Protein AF-A0A838JSS4-F1 (afdb_monomer)

Radius of gyration: 20.87 Å; Cα contacts (8 Å, |Δi|>4): 89; chains: 1; bounding box: 58×48×45 Å

Foldseek 3Di:
DADPVGDPDDDDDDPDPDDPVVVVVVVVCVVVVVVLVCLLCPQLVLVPQPDPDPVSNVVSNVVSVVVSVVLVVLQVLLCVQVVDPRDRSNVSCVLPPVDDFDWDDDPVDIDTGDDPPRPSPVVVVSSCVSPVVPDD

Structure (mmCIF, N/CA/C/O backbone):
data_AF-A0A838JSS4-F1
#
_entry.id   AF-A0A838JSS4-F1
#
loop_
_atom_site.group_PDB
_atom_site.id
_atom_site.type_symbol
_atom_site.label_atom_id
_atom_site.label_alt_id
_atom_site.label_comp_id
_atom_site.label_asym_id
_atom_site.label_entity_id
_atom_site.label_seq_id
_atom_site.pdbx_PDB_ins_code
_atom_site.Cartn_x
_atom_site.Cartn_y
_atom_site.Cartn_z
_atom_site.occupancy
_atom_site.B_iso_or_equiv
_atom_site.auth_seq_id
_atom_site.auth_comp_id
_atom_site.auth_asym_id
_atom_site.auth_atom_id
_atom_site.pdbx_PDB_model_num
ATOM 1 N N . GLU A 1 1 ? -13.790 12.715 20.246 1.00 40.00 1 GLU A N 1
ATOM 2 C CA . GLU A 1 1 ? -13.109 13.996 19.971 1.00 40.00 1 GLU A CA 1
ATOM 3 C C . GLU A 1 1 ? -14.174 15.057 19.743 1.00 40.00 1 GLU A C 1
ATOM 5 O O . GLU A 1 1 ? -14.947 14.940 18.796 1.00 40.00 1 GLU A O 1
ATOM 10 N N . ALA A 1 2 ? -14.312 15.992 20.683 1.00 41.12 2 ALA A N 1
ATOM 11 C CA . ALA A 1 2 ? -15.172 17.157 20.510 1.00 41.12 2 ALA A CA 1
ATOM 12 C C . ALA A 1 2 ? -14.425 18.144 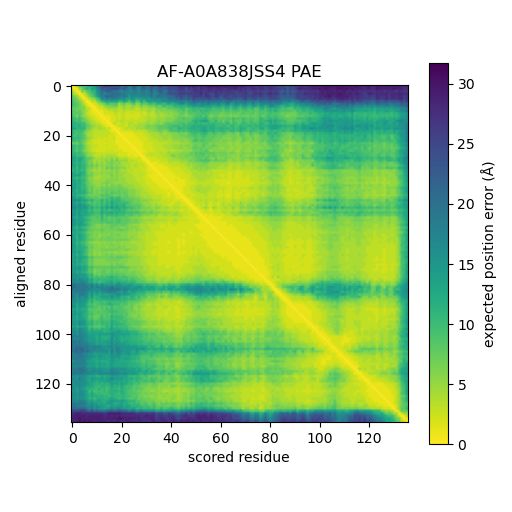19.606 1.00 41.12 2 ALA A C 1
ATOM 14 O O . ALA A 1 2 ? -13.291 18.504 19.907 1.00 41.12 2 ALA A O 1
ATOM 15 N N . MET A 1 3 ? -15.023 18.502 18.472 1.00 53.28 3 MET A N 1
ATOM 16 C CA . MET A 1 3 ? -14.520 19.593 17.633 1.00 53.28 3 MET A CA 1
ATOM 17 C C . MET A 1 3 ? -15.104 20.913 18.164 1.00 53.28 3 MET A C 1
ATOM 19 O O . MET A 1 3 ? -16.088 20.881 18.903 1.00 53.28 3 MET A O 1
ATOM 23 N N . GLU A 1 4 ? -14.544 22.065 17.784 1.00 60.91 4 GLU A N 1
ATOM 24 C CA . GLU A 1 4 ? -14.985 23.407 18.235 1.00 60.91 4 GLU A CA 1
ATOM 25 C C . GLU A 1 4 ? -16.496 23.678 18.065 1.00 60.91 4 GLU A C 1
ATOM 27 O O . GLU A 1 4 ? -17.056 24.522 18.753 1.00 60.91 4 GLU A O 1
ATOM 32 N N . GLN A 1 5 ? -17.188 22.919 17.210 1.00 65.94 5 GLN A N 1
ATOM 33 C CA . GLN A 1 5 ? -18.637 22.995 16.982 1.00 65.94 5 GLN A CA 1
ATOM 34 C C . GLN A 1 5 ? -19.490 22.146 17.954 1.00 65.94 5 GLN A C 1
ATOM 36 O O . GLN A 1 5 ? -20.687 21.963 17.734 1.00 65.94 5 GLN A O 1
ATOM 41 N N . GLY A 1 6 ? -18.904 21.620 19.034 1.00 72.19 6 GLY A N 1
ATOM 42 C CA . GLY A 1 6 ? -19.598 20.843 20.063 1.00 72.19 6 GLY A CA 1
ATOM 43 C C . GLY A 1 6 ? -19.542 19.324 19.858 1.00 72.19 6 GLY A C 1
ATOM 44 O O . GLY A 1 6 ? -18.690 18.778 19.151 1.00 72.19 6 GLY A O 1
ATOM 45 N N . THR A 1 7 ? -20.432 18.598 20.543 1.00 77.00 7 THR A N 1
ATOM 46 C CA . THR A 1 7 ? -20.451 17.129 20.525 1.00 77.00 7 THR A CA 1
ATOM 47 C C . THR A 1 7 ? -20.821 16.616 19.132 1.00 77.00 7 THR A C 1
ATOM 49 O O . THR A 1 7 ? -21.937 16.828 18.659 1.00 77.00 7 THR A O 1
ATOM 52 N N . ASN A 1 8 ? -19.894 15.906 18.482 1.00 77.19 8 ASN A N 1
ATOM 53 C CA . ASN A 1 8 ? -20.098 15.306 17.163 1.00 77.19 8 ASN A CA 1
ATOM 54 C C . ASN A 1 8 ? -21.092 14.131 17.261 1.00 77.19 8 ASN A C 1
ATOM 56 O O . ASN A 1 8 ? -20.698 12.982 17.475 1.00 77.19 8 ASN A O 1
ATOM 60 N N . ARG A 1 9 ? -22.391 14.442 17.166 1.00 82.62 9 ARG A N 1
ATOM 61 C CA . ARG A 1 9 ? -23.485 13.463 17.131 1.00 82.62 9 ARG A CA 1
ATOM 62 C C . ARG A 1 9 ? -23.519 12.801 15.756 1.00 82.62 9 ARG A C 1
ATOM 64 O O . ARG A 1 9 ? -23.629 13.482 14.741 1.00 82.62 9 ARG A O 1
ATOM 71 N N . ARG A 1 10 ? -23.427 11.472 15.727 1.00 83.38 10 ARG A N 1
ATOM 72 C CA . ARG A 1 10 ? -23.405 10.668 14.498 1.00 83.38 10 ARG A CA 1
ATOM 73 C C . ARG A 1 10 ? -24.611 9.743 14.476 1.00 83.38 10 ARG A C 1
ATOM 75 O O . ARG A 1 10 ? -24.908 9.107 15.482 1.00 83.38 10 ARG A O 1
ATOM 82 N N . PHE A 1 11 ? -25.255 9.647 13.321 1.00 87.25 11 PHE A N 1
ATOM 83 C CA . PHE A 1 11 ? -26.388 8.758 13.085 1.00 87.25 11 PHE A CA 1
ATOM 84 C C . PHE A 1 11 ? -26.006 7.747 12.002 1.00 87.25 11 PHE A C 1
ATOM 86 O O . PHE A 1 11 ? -25.326 8.099 11.038 1.00 87.25 11 PHE A O 1
ATOM 93 N N . VAL A 1 12 ? -26.427 6.493 12.166 1.00 88.50 12 VAL A N 1
ATOM 94 C CA . VAL A 1 12 ? -26.250 5.428 11.171 1.00 88.50 12 VAL A CA 1
ATOM 95 C C . VAL A 1 12 ? -27.634 4.894 10.829 1.00 88.50 12 VAL A C 1
ATOM 97 O O . VAL A 1 12 ? -28.352 4.443 11.715 1.00 88.50 12 VAL A O 1
ATOM 100 N N . VAL A 1 13 ? -28.005 4.962 9.551 1.00 92.25 13 VAL A N 1
ATOM 101 C CA . VAL A 1 13 ? -29.238 4.364 9.024 1.00 92.25 13 VAL A CA 1
ATOM 102 C C . VAL A 1 13 ? -28.859 3.052 8.353 1.00 92.25 13 VAL A C 1
ATOM 104 O O . VAL A 1 13 ? -27.921 3.008 7.557 1.00 92.25 13 VAL A O 1
ATOM 107 N N . THR A 1 14 ? -29.556 1.977 8.698 1.00 91.06 14 THR A N 1
ATOM 108 C CA . THR A 1 14 ? -29.227 0.619 8.264 1.00 91.06 14 THR A CA 1
ATOM 109 C C . THR A 1 14 ? -30.497 -0.198 8.056 1.00 91.06 14 THR A C 1
ATOM 111 O O . THR A 1 14 ? -31.515 0.071 8.684 1.00 91.06 14 THR A O 1
ATOM 114 N N . THR A 1 15 ? -30.416 -1.211 7.197 1.00 94.88 15 THR A N 1
ATOM 115 C CA . THR A 1 15 ? -31.429 -2.270 7.040 1.00 94.88 15 THR A CA 1
ATOM 116 C C . THR A 1 15 ? -31.065 -3.545 7.810 1.00 94.88 15 THR A C 1
ATOM 118 O O . THR A 1 15 ? -31.678 -4.585 7.603 1.00 94.88 15 THR A O 1
ATOM 121 N N . ARG A 1 16 ? -30.004 -3.497 8.624 1.00 91.31 16 ARG A N 1
ATOM 122 C CA . ARG A 1 16 ? -29.492 -4.624 9.412 1.00 91.31 16 ARG A CA 1
ATOM 123 C C . ARG A 1 16 ? -30.020 -4.553 10.841 1.00 91.31 16 ARG A C 1
ATOM 125 O O . ARG A 1 16 ? -29.986 -3.473 11.426 1.00 91.31 16 ARG A O 1
ATOM 132 N N . ASP A 1 17 ? -30.337 -5.711 11.405 1.00 92.06 17 ASP A N 1
ATOM 133 C CA . ASP A 1 17 ? -30.905 -5.856 12.754 1.00 92.06 17 ASP A CA 1
ATOM 134 C C . ASP A 1 17 ? -29.841 -6.169 13.830 1.00 92.06 17 ASP A C 1
ATOM 136 O O . ASP A 1 17 ? -30.140 -6.754 14.867 1.00 92.06 17 ASP A O 1
ATOM 140 N N . ASP A 1 18 ? -28.570 -5.827 13.581 1.00 92.38 18 ASP A N 1
ATOM 141 C CA . ASP A 1 18 ? -27.489 -6.046 14.550 1.00 92.38 18 ASP A CA 1
ATOM 142 C C . ASP A 1 18 ? -27.598 -5.098 15.759 1.00 92.38 18 ASP A C 1
ATOM 144 O O . ASP A 1 18 ? -28.079 -3.969 15.648 1.00 92.38 18 ASP A O 1
ATOM 148 N N . GLU A 1 19 ? -27.015 -5.507 16.890 1.00 93.06 19 GLU A N 1
ATOM 149 C CA . GLU A 1 19 ? -26.860 -4.651 18.073 1.00 93.06 19 GLU A CA 1
ATOM 150 C C . GLU A 1 19 ? -26.197 -3.297 17.729 1.00 93.06 19 GLU A C 1
ATOM 152 O O . GLU A 1 19 ? -25.183 -3.275 17.014 1.00 93.06 19 GLU A O 1
ATOM 157 N N . PRO A 1 20 ? -26.669 -2.156 18.282 1.00 90.31 20 PRO A N 1
ATOM 158 C CA . PRO A 1 20 ? -26.221 -0.818 17.876 1.00 90.31 20 PRO A CA 1
ATOM 159 C C . PRO A 1 20 ? -24.702 -0.614 17.915 1.00 90.31 20 PRO A C 1
ATOM 161 O O . PRO A 1 20 ? -24.122 0.032 17.037 1.00 90.31 20 PRO A O 1
ATOM 164 N N . LYS A 1 21 ? -24.028 -1.195 18.917 1.00 90.44 21 LYS A N 1
ATOM 165 C CA . LYS A 1 21 ? -22.567 -1.130 19.040 1.00 90.44 21 LYS A CA 1
ATOM 166 C C . LYS A 1 21 ? -21.868 -1.895 17.915 1.00 90.44 21 LYS A C 1
ATOM 168 O O . LYS A 1 21 ? -20.947 -1.358 17.302 1.00 90.44 21 LYS A O 1
ATOM 173 N N . ALA A 1 22 ? -22.315 -3.115 17.624 1.00 90.62 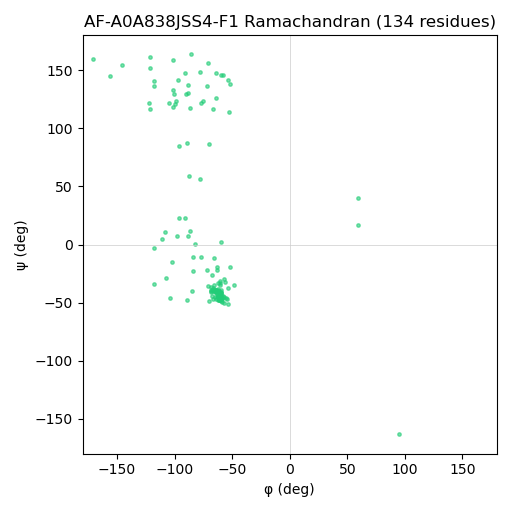22 ALA A N 1
ATOM 174 C CA . ALA A 1 22 ? -21.752 -3.936 16.556 1.00 90.62 22 ALA A CA 1
ATOM 175 C C . ALA A 1 22 ? -21.969 -3.281 15.184 1.00 90.62 22 ALA A C 1
ATOM 177 O O . ALA A 1 22 ? -21.055 -3.257 14.356 1.00 90.62 22 ALA A O 1
ATOM 178 N N . LEU A 1 23 ? -23.139 -2.668 14.976 1.00 91.81 23 LEU A N 1
ATOM 179 C CA . LEU A 1 23 ? -23.451 -1.909 13.772 1.00 91.81 23 LEU A CA 1
ATOM 180 C C . LEU A 1 23 ? -22.505 -0.717 13.583 1.00 91.81 23 LEU A C 1
ATOM 182 O O . LEU A 1 23 ? -21.950 -0.511 12.500 1.00 91.81 23 LEU A O 1
ATOM 186 N N . TYR A 1 24 ? -22.295 0.064 14.644 1.00 90.25 24 TYR A N 1
ATOM 187 C CA . TYR A 1 24 ? -21.409 1.219 14.585 1.00 90.25 24 TYR A CA 1
ATOM 188 C C . TYR A 1 24 ? -19.947 0.806 14.379 1.00 90.25 24 TYR A C 1
ATOM 190 O O . TYR A 1 24 ? -19.244 1.424 13.581 1.00 90.25 24 TYR A O 1
ATOM 198 N N . GLU A 1 25 ? -19.484 -0.265 15.028 1.00 90.25 25 GLU A N 1
ATOM 199 C CA . GLU A 1 25 ? -18.142 -0.814 14.806 1.00 90.25 25 GLU A CA 1
ATOM 200 C C . GLU A 1 25 ? -17.957 -1.327 13.374 1.00 90.25 25 GLU A C 1
ATOM 202 O O . GLU A 1 25 ? -16.916 -1.080 12.761 1.00 90.25 25 GLU A O 1
ATOM 207 N N . PHE A 1 26 ? -18.961 -2.000 12.804 1.00 89.12 26 PHE A N 1
ATOM 208 C CA . PHE A 1 26 ? -18.954 -2.393 11.397 1.00 89.12 26 PHE A CA 1
ATOM 209 C C . PHE A 1 26 ? -18.863 -1.169 10.479 1.00 89.12 26 PHE A C 1
ATOM 211 O O . PHE A 1 26 ? -18.004 -1.128 9.596 1.00 89.12 26 PHE A O 1
ATOM 218 N N . TYR A 1 27 ? -19.687 -0.146 10.720 1.00 89.12 27 TYR A N 1
ATOM 219 C CA . TYR A 1 27 ? -19.647 1.099 9.957 1.00 89.12 27 TYR A CA 1
ATOM 220 C C . TYR A 1 27 ? -18.282 1.791 10.072 1.00 89.12 27 TYR A C 1
ATOM 222 O O . TYR A 1 27 ? -17.724 2.232 9.067 1.00 89.12 27 TYR A O 1
ATOM 230 N N . ALA A 1 28 ? -17.687 1.822 11.266 1.00 87.81 28 ALA A N 1
ATOM 231 C CA . ALA A 1 28 ? -16.378 2.423 11.500 1.00 87.81 28 ALA A CA 1
ATOM 232 C C . ALA A 1 28 ? -15.262 1.756 10.673 1.00 87.81 28 ALA A C 1
ATOM 234 O O . ALA A 1 28 ? -14.340 2.442 10.224 1.00 87.81 28 ALA A O 1
ATOM 235 N N . ARG A 1 29 ? -15.366 0.450 10.373 1.00 85.94 29 ARG A N 1
ATOM 236 C CA . ARG A 1 29 ? -14.412 -0.255 9.489 1.00 85.94 29 ARG A CA 1
ATOM 237 C C . ARG A 1 29 ? -14.406 0.285 8.058 1.00 85.94 29 ARG A C 1
ATOM 239 O O . ARG A 1 29 ? -13.412 0.099 7.358 1.00 85.94 29 ARG A O 1
ATOM 246 N N . ARG A 1 30 ? -15.448 1.003 7.617 1.00 84.56 30 ARG A N 1
ATOM 247 C CA . ARG A 1 30 ? -15.467 1.688 6.311 1.00 84.56 30 ARG A CA 1
ATOM 248 C C . ARG A 1 30 ? -14.312 2.681 6.162 1.00 84.56 30 ARG A C 1
ATOM 250 O O . ARG A 1 30 ? -13.810 2.850 5.051 1.00 84.56 30 ARG A O 1
ATOM 257 N N . GLY A 1 31 ? -13.843 3.276 7.262 1.00 83.19 31 GLY A N 1
ATOM 258 C CA . GLY A 1 31 ? -12.675 4.160 7.255 1.00 83.19 31 GLY A CA 1
ATOM 259 C C . GLY A 1 31 ? -11.417 3.491 6.684 1.00 83.19 31 GLY A C 1
ATOM 260 O O . GLY A 1 31 ? -10.643 4.141 5.985 1.00 83.19 31 GLY A O 1
ATOM 261 N N . GLU A 1 32 ? -11.252 2.174 6.865 1.00 83.69 32 GLU A N 1
ATOM 262 C CA . GLU A 1 32 ? -10.121 1.444 6.275 1.00 83.69 32 GLU A CA 1
ATOM 263 C C . GLU A 1 32 ? -10.182 1.414 4.744 1.00 83.69 32 GLU A C 1
ATOM 265 O O . GLU A 1 32 ? -9.144 1.502 4.092 1.00 83.69 32 GLU A O 1
ATOM 270 N N . SER A 1 33 ? -11.380 1.351 4.154 1.00 85.25 33 SER A N 1
ATOM 271 C CA . SER A 1 33 ? -11.529 1.404 2.693 1.00 85.25 33 SER A CA 1
ATOM 272 C C . SER A 1 33 ? -11.097 2.762 2.139 1.00 85.25 33 SER A C 1
ATOM 274 O O . SER A 1 33 ? -10.435 2.830 1.104 1.00 85.25 33 SER A O 1
ATOM 276 N N . GLU A 1 34 ? -11.406 3.850 2.846 1.00 87.62 34 GLU A N 1
ATOM 277 C CA . GLU A 1 34 ? -10.929 5.181 2.470 1.00 87.62 34 GLU A CA 1
ATOM 278 C C . GLU A 1 34 ? -9.407 5.295 2.607 1.00 87.62 34 GLU A C 1
ATOM 280 O O . GLU A 1 34 ? -8.754 5.857 1.726 1.00 87.62 34 GLU A O 1
ATOM 285 N N . ASN A 1 35 ? -8.823 4.700 3.652 1.00 86.19 35 ASN A N 1
ATOM 286 C CA . ASN A 1 35 ? -7.370 4.622 3.806 1.00 86.19 35 ASN A CA 1
ATOM 287 C C . ASN A 1 35 ? -6.717 3.872 2.633 1.00 86.19 35 ASN A C 1
ATOM 289 O O . ASN A 1 35 ? -5.701 4.326 2.108 1.00 86.19 35 ASN A O 1
ATOM 293 N N . TRP A 1 36 ? -7.316 2.778 2.151 1.00 87.38 36 TRP A N 1
ATOM 294 C CA . TRP A 1 36 ? -6.811 2.058 0.975 1.00 87.38 36 TRP A CA 1
ATOM 295 C C . TRP A 1 36 ? -6.894 2.894 -0.303 1.00 87.38 36 TRP A C 1
ATOM 297 O O . TRP A 1 36 ? -5.939 2.917 -1.080 1.00 87.38 36 TRP A O 1
ATOM 307 N N . ILE A 1 37 ? -7.992 3.631 -0.503 1.00 88.56 37 ILE A N 1
ATOM 308 C CA . ILE A 1 37 ? -8.146 4.552 -1.639 1.00 88.56 37 ILE A CA 1
ATOM 309 C C . ILE A 1 37 ? -7.120 5.692 -1.558 1.00 88.56 37 ILE A C 1
ATOM 311 O O . ILE A 1 37 ? -6.534 6.065 -2.577 1.00 88.56 37 ILE A O 1
ATOM 315 N N . LYS A 1 38 ? -6.869 6.236 -0.361 1.00 89.00 38 LYS A N 1
ATOM 316 C CA . LYS A 1 38 ? -5.840 7.260 -0.130 1.00 89.00 38 LYS A CA 1
ATOM 317 C C . LYS A 1 38 ? -4.451 6.727 -0.456 1.00 89.00 38 LYS A C 1
ATOM 319 O O . LYS A 1 38 ? -3.735 7.378 -1.210 1.00 89.00 38 LYS A O 1
ATOM 324 N N . ASP A 1 39 ? -4.096 5.536 0.021 1.00 89.94 39 ASP A N 1
ATOM 325 C CA . ASP A 1 39 ? -2.824 4.892 -0.320 1.00 89.94 39 ASP A CA 1
ATOM 326 C C . ASP A 1 39 ? -2.685 4.707 -1.843 1.00 89.94 39 ASP A C 1
ATOM 328 O O . ASP A 1 39 ? -1.643 5.011 -2.429 1.00 89.94 39 ASP A O 1
ATOM 332 N N . PHE A 1 40 ? -3.753 4.251 -2.501 1.00 91.81 40 PHE A N 1
ATOM 333 C CA . PHE A 1 40 ? -3.781 4.032 -3.943 1.00 91.81 40 PHE A CA 1
ATOM 334 C C . PHE A 1 40 ? -3.535 5.321 -4.740 1.00 91.81 40 PHE A C 1
ATOM 336 O O . PHE A 1 40 ? -2.687 5.363 -5.635 1.00 91.81 40 PHE A O 1
ATOM 343 N N . LYS A 1 41 ? -4.223 6.405 -4.375 1.00 90.44 41 LYS A N 1
ATOM 344 C CA . LYS A 1 41 ? -4.051 7.707 -5.024 1.00 90.44 41 LYS A CA 1
ATOM 345 C C . LYS A 1 41 ? -2.698 8.334 -4.689 1.00 90.44 41 LYS A C 1
ATOM 347 O O . LYS A 1 41 ? -1.981 8.751 -5.588 1.00 90.44 41 LYS A O 1
ATOM 352 N N . LEU A 1 42 ? -2.307 8.372 -3.417 1.00 90.19 42 LEU A N 1
ATOM 353 C CA . LEU A 1 42 ? -1.165 9.169 -2.964 1.00 90.19 42 LEU A CA 1
ATOM 354 C C . LEU A 1 42 ? 0.184 8.465 -3.126 1.00 90.19 42 LEU A C 1
ATOM 356 O O . LEU A 1 42 ? 1.158 9.122 -3.505 1.00 90.19 42 LEU A O 1
ATOM 360 N N . VAL A 1 43 ? 0.257 7.161 -2.847 1.00 88.62 43 VAL A N 1
ATOM 361 C CA . VAL A 1 43 ? 1.520 6.402 -2.849 1.00 88.62 43 VAL A CA 1
ATOM 362 C C . VAL A 1 43 ? 1.813 5.827 -4.229 1.00 88.62 43 VAL A C 1
ATOM 364 O O . VAL A 1 43 ? 2.925 5.976 -4.740 1.00 88.62 43 VAL A O 1
ATOM 367 N N . ILE A 1 44 ? 0.808 5.196 -4.843 1.00 90.38 44 ILE A N 1
ATOM 368 C CA . ILE A 1 44 ? 0.921 4.598 -6.182 1.00 90.38 44 ILE A CA 1
ATOM 369 C C . ILE A 1 44 ? 0.700 5.637 -7.294 1.00 90.38 44 ILE A C 1
ATOM 371 O O . ILE A 1 44 ? 1.033 5.366 -8.447 1.00 90.38 44 ILE A O 1
ATOM 375 N N . LYS A 1 45 ? 0.233 6.848 -6.948 1.00 90.69 45 LYS A N 1
ATOM 376 C CA . LYS A 1 45 ? 0.013 7.960 -7.890 1.00 90.69 45 LYS A CA 1
ATOM 377 C C . LYS A 1 45 ? -0.981 7.605 -8.995 1.00 90.69 45 LYS A C 1
ATOM 379 O O . LYS A 1 45 ? -0.790 7.962 -10.154 1.00 90.69 45 LYS A O 1
ATOM 384 N N . ALA A 1 46 ? -2.039 6.880 -8.626 1.00 91.25 46 ALA A N 1
ATOM 385 C CA . ALA A 1 46 ? -3.069 6.418 -9.555 1.00 91.25 46 ALA A CA 1
ATOM 386 C C . ALA A 1 46 ? -3.899 7.552 -10.189 1.00 91.25 46 ALA A C 1
ATOM 388 O O . ALA A 1 46 ? -4.632 7.322 -11.145 1.00 91.25 46 ALA A O 1
ATOM 389 N N . ASP A 1 47 ? -3.776 8.773 -9.669 1.00 89.94 47 ASP A N 1
ATOM 390 C CA . ASP A 1 47 ? -4.362 10.004 -10.200 1.00 89.94 47 ASP A CA 1
ATOM 391 C C . ASP A 1 47 ? -3.606 10.575 -11.417 1.00 89.94 47 ASP A C 1
ATOM 393 O O . ASP A 1 47 ? -4.121 11.452 -12.107 1.00 89.94 47 ASP A O 1
ATOM 397 N N . ARG A 1 48 ? -2.409 10.062 -11.739 1.00 89.81 48 ARG A N 1
ATOM 398 C CA . ARG A 1 48 ? -1.570 10.502 -12.874 1.00 89.81 48 ARG A CA 1
ATOM 399 C C . ARG A 1 48 ? -2.058 9.952 -14.225 1.00 89.81 48 ARG A C 1
ATOM 401 O O . ARG A 1 48 ? -1.313 9.315 -14.980 1.00 89.81 48 ARG A O 1
ATOM 408 N N . LEU A 1 49 ? -3.312 10.234 -14.558 1.00 91.31 49 LEU A N 1
ATOM 409 C CA . LEU A 1 49 ? -3.979 9.831 -15.797 1.00 91.31 49 LEU A CA 1
ATOM 410 C C . LEU A 1 49 ? -3.915 10.966 -16.832 1.00 91.31 49 LEU A C 1
ATOM 412 O O . LEU A 1 49 ? -4.819 11.785 -16.932 1.00 91.31 49 LEU A O 1
ATOM 416 N N . SER A 1 50 ? -2.806 11.043 -17.571 1.00 91.12 50 SER A N 1
ATOM 417 C CA . SER A 1 50 ? -2.489 12.167 -18.468 1.00 91.12 50 SER A CA 1
ATOM 418 C C . SER A 1 50 ? -2.603 11.842 -19.962 1.00 91.12 50 SER A C 1
ATOM 420 O O . SER A 1 50 ? -2.117 12.602 -20.795 1.00 91.12 50 SER A O 1
ATOM 422 N N . CYS A 1 51 ? -3.168 10.691 -20.332 1.00 93.38 51 CYS A N 1
ATOM 423 C CA . CYS A 1 51 ? -3.353 10.349 -21.739 1.00 93.38 51 CYS A CA 1
ATOM 424 C C . CYS A 1 51 ? -4.560 11.092 -22.325 1.00 93.38 51 CYS A C 1
ATOM 426 O O . CYS A 1 51 ? -5.559 11.300 -21.643 1.00 93.38 51 CYS A O 1
ATOM 428 N N . MET A 1 52 ? -4.502 11.411 -23.621 1.00 96.00 52 MET A N 1
ATOM 429 C CA . MET A 1 52 ? -5.615 12.058 -24.335 1.00 96.00 52 MET A CA 1
ATOM 430 C C . MET A 1 52 ? -6.805 11.114 -24.569 1.00 96.00 52 MET A C 1
ATOM 432 O O . MET A 1 52 ? -7.924 11.559 -24.791 1.00 96.00 52 MET A O 1
ATOM 436 N N . ARG A 1 53 ? -6.576 9.794 -24.538 1.00 96.69 53 ARG A N 1
ATOM 437 C CA . ARG A 1 53 ? -7.599 8.773 -24.802 1.00 96.69 53 ARG A CA 1
ATOM 438 C C . ARG A 1 53 ? -8.107 8.165 -23.499 1.00 96.69 53 ARG A C 1
ATOM 440 O O . ARG A 1 53 ? -7.307 7.702 -22.685 1.00 96.69 53 ARG A O 1
ATOM 447 N N . PHE A 1 54 ? -9.429 8.051 -23.367 1.00 95.50 54 PHE A N 1
ATOM 448 C CA . PHE A 1 54 ? -10.081 7.425 -22.212 1.00 95.50 54 PHE A CA 1
ATOM 449 C C . PHE A 1 54 ? -9.562 6.005 -21.936 1.00 95.50 54 PHE A C 1
ATOM 451 O O . PHE A 1 54 ? -9.102 5.723 -20.833 1.00 95.50 54 PHE A O 1
ATOM 458 N N . PHE A 1 55 ? -9.539 5.136 -22.953 1.00 96.94 55 PHE A N 1
ATOM 459 C CA . PHE A 1 55 ? -9.069 3.752 -22.807 1.00 96.94 55 PHE A CA 1
ATOM 460 C C . PHE A 1 55 ? -7.606 3.648 -22.354 1.00 96.94 55 PHE A C 1
ATOM 462 O O . PHE A 1 55 ? -7.261 2.754 -21.586 1.00 96.94 55 PHE A O 1
ATOM 469 N N . ALA A 1 56 ? -6.747 4.588 -22.763 1.00 96.00 56 ALA A N 1
ATOM 470 C CA . ALA A 1 56 ? -5.359 4.617 -22.309 1.00 96.00 56 ALA A CA 1
ATOM 471 C C . ALA A 1 56 ? -5.262 4.966 -20.813 1.00 96.00 56 ALA A C 1
ATOM 473 O O . ALA A 1 56 ? -4.487 4.348 -20.082 1.00 96.00 56 ALA A O 1
ATOM 474 N N . ASN A 1 57 ? -6.088 5.903 -20.337 1.00 96.44 57 ASN A N 1
ATOM 475 C CA . ASN A 1 57 ? -6.182 6.222 -18.911 1.00 96.44 57 ASN A CA 1
ATOM 476 C C . ASN A 1 57 ? -6.801 5.073 -18.104 1.00 96.44 57 ASN A C 1
ATOM 478 O O . ASN A 1 57 ? -6.312 4.772 -17.019 1.00 96.44 57 ASN A O 1
ATOM 482 N N . GLN A 1 58 ? -7.815 4.386 -18.639 1.00 96.38 58 GLN A N 1
ATOM 483 C CA . GLN A 1 58 ? -8.389 3.196 -18.006 1.00 96.38 58 GLN A CA 1
ATOM 484 C C . GLN A 1 58 ? -7.331 2.097 -17.837 1.00 96.38 58 GLN A C 1
ATOM 486 O O . GLN A 1 58 ? -7.156 1.576 -16.738 1.00 96.38 58 GLN A O 1
ATOM 491 N N . PHE A 1 59 ? -6.573 1.787 -18.892 1.00 96.31 59 PHE A N 1
ATOM 492 C CA . PHE A 1 59 ? -5.495 0.803 -18.810 1.00 96.31 59 PHE A CA 1
ATOM 493 C C . PHE A 1 59 ? -4.407 1.221 -17.812 1.00 96.31 59 PHE A C 1
ATOM 495 O O . PHE A 1 59 ? -3.969 0.416 -16.991 1.00 96.31 59 PHE A O 1
ATOM 502 N N . ARG A 1 60 ? -4.018 2.502 -17.804 1.00 95.56 60 ARG A N 1
ATOM 503 C CA . ARG A 1 60 ? -3.067 3.032 -16.818 1.00 95.56 60 ARG A CA 1
ATOM 504 C C . ARG A 1 60 ? -3.580 2.864 -15.385 1.00 95.56 60 ARG A C 1
ATOM 506 O O . ARG A 1 60 ? -2.813 2.457 -14.515 1.00 95.56 60 ARG A O 1
ATOM 513 N N . LEU A 1 61 ? -4.864 3.117 -15.135 1.00 95.69 61 LEU A N 1
ATOM 514 C CA . LEU A 1 61 ? -5.479 2.903 -13.824 1.00 95.69 61 LEU A CA 1
ATOM 515 C C . LEU A 1 61 ? -5.411 1.428 -13.395 1.00 95.69 61 LEU A C 1
ATOM 517 O O . LEU A 1 61 ? -5.101 1.149 -12.237 1.00 95.69 61 LEU A O 1
ATOM 521 N N . LEU A 1 62 ? -5.624 0.488 -14.324 1.00 95.94 62 LEU A N 1
ATOM 522 C CA . LEU A 1 62 ? -5.465 -0.948 -14.062 1.00 95.94 62 LEU A CA 1
ATOM 523 C C . LEU A 1 62 ? -4.017 -1.315 -13.709 1.00 95.94 62 LEU A C 1
ATOM 525 O O . LEU A 1 62 ? -3.798 -2.088 -12.778 1.00 95.94 62 LEU A O 1
ATOM 529 N N . LEU A 1 63 ? -3.021 -0.728 -14.381 1.00 95.75 63 LEU A N 1
ATOM 530 C CA . LEU A 1 63 ? -1.608 -0.931 -14.036 1.00 95.75 63 LEU A CA 1
ATOM 531 C C . LEU A 1 63 ? -1.278 -0.406 -12.635 1.00 95.75 63 LEU A C 1
ATOM 533 O O . LEU A 1 63 ? -0.599 -1.088 -11.865 1.00 95.75 63 LEU A O 1
ATOM 537 N N . HIS A 1 64 ? -1.792 0.772 -12.271 1.00 94.94 64 HIS A N 1
ATOM 538 C CA . HIS A 1 64 ? -1.667 1.264 -10.902 1.00 94.94 64 HIS A CA 1
ATOM 539 C C . HIS A 1 64 ? -2.316 0.284 -9.918 1.00 94.94 64 HIS A C 1
ATOM 541 O O . HIS A 1 64 ? -1.717 -0.024 -8.886 1.00 94.94 64 HIS A O 1
ATOM 547 N N . ALA A 1 65 ? -3.514 -0.232 -10.217 1.00 94.69 65 ALA A N 1
ATOM 548 C CA . ALA A 1 65 ? -4.204 -1.190 -9.352 1.00 94.69 65 ALA A CA 1
ATOM 549 C C . ALA A 1 65 ? -3.379 -2.472 -9.162 1.00 94.69 65 ALA A C 1
ATOM 551 O O . ALA A 1 65 ? -3.194 -2.920 -8.031 1.00 94.69 65 ALA A O 1
ATOM 552 N N . ALA A 1 66 ? -2.802 -3.014 -10.236 1.00 95.44 66 ALA A N 1
ATOM 553 C CA . ALA A 1 66 ? -1.902 -4.162 -10.167 1.00 95.44 66 ALA A CA 1
ATOM 554 C C . ALA A 1 66 ? -0.663 -3.877 -9.297 1.00 95.44 66 ALA A C 1
ATOM 556 O O . ALA A 1 66 ? -0.299 -4.692 -8.448 1.00 95.44 66 ALA A O 1
ATOM 557 N N . ALA A 1 67 ? -0.051 -2.696 -9.439 1.00 93.69 67 ALA A N 1
ATOM 558 C CA . ALA A 1 67 ? 1.079 -2.283 -8.606 1.00 93.69 67 ALA A CA 1
ATOM 559 C C . ALA A 1 67 ? 0.700 -2.168 -7.117 1.00 93.69 67 ALA A C 1
ATOM 561 O O . ALA A 1 67 ? 1.476 -2.571 -6.248 1.00 93.69 67 ALA A O 1
ATOM 562 N N . TYR A 1 68 ? -0.501 -1.667 -6.810 1.00 93.56 68 TYR A N 1
ATOM 563 C CA . TYR A 1 68 ? -1.021 -1.628 -5.442 1.00 93.56 68 TYR A CA 1
ATOM 564 C C . TYR A 1 68 ? -1.162 -3.032 -4.852 1.00 93.56 68 TYR A C 1
ATOM 566 O O . TYR A 1 68 ? -0.682 -3.283 -3.747 1.00 93.56 68 TYR A O 1
ATOM 574 N N . TRP A 1 69 ? -1.761 -3.959 -5.603 1.00 93.38 69 TRP A N 1
ATOM 575 C CA . TRP A 1 69 ? -1.915 -5.349 -5.174 1.00 93.38 69 TRP A CA 1
ATOM 576 C C . TRP A 1 69 ? -0.572 -6.039 -4.940 1.00 93.38 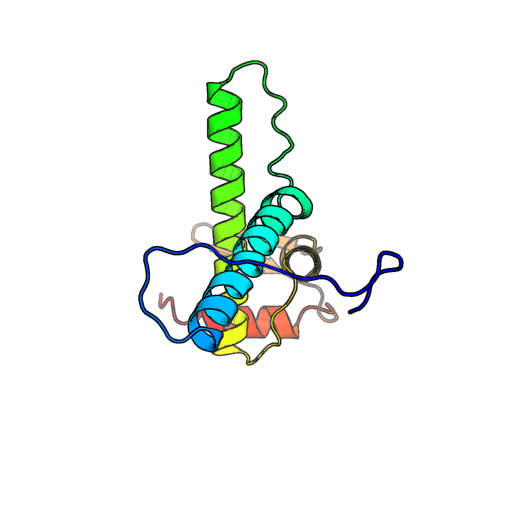69 TRP A C 1
ATOM 578 O O . TRP A 1 69 ? -0.416 -6.737 -3.939 1.00 93.38 69 TRP A O 1
ATOM 588 N N . LEU A 1 70 ? 0.420 -5.801 -5.802 1.00 91.94 70 LEU A N 1
ATOM 589 C CA . LEU A 1 70 ? 1.774 -6.321 -5.614 1.00 91.94 70 LEU A CA 1
ATOM 590 C C . LEU A 1 70 ? 2.392 -5.811 -4.303 1.00 91.94 70 LEU A C 1
ATOM 592 O O . LEU A 1 70 ? 2.924 -6.591 -3.512 1.00 91.94 70 LEU A O 1
ATOM 596 N N . MET A 1 71 ? 2.282 -4.509 -4.041 1.00 91.75 71 MET A N 1
ATOM 597 C CA . MET A 1 71 ? 2.790 -3.900 -2.811 1.00 91.75 71 MET A CA 1
ATOM 598 C C . MET A 1 71 ? 2.058 -4.406 -1.560 1.00 91.75 71 MET A C 1
ATOM 600 O O . MET A 1 71 ? 2.690 -4.675 -0.536 1.00 91.75 71 MET A O 1
ATOM 604 N N . ASP A 1 72 ? 0.737 -4.579 -1.630 1.00 90.94 72 ASP A N 1
ATOM 605 C CA . ASP A 1 72 ? -0.043 -5.151 -0.533 1.00 90.94 72 ASP A CA 1
ATOM 606 C C . ASP A 1 72 ? 0.312 -6.626 -0.285 1.00 90.94 72 ASP A C 1
ATOM 608 O O . ASP A 1 72 ? 0.426 -7.051 0.865 1.00 90.94 72 ASP A O 1
ATOM 612 N N . ALA A 1 73 ? 0.585 -7.403 -1.336 1.00 90.25 73 ALA A N 1
ATOM 613 C CA . ALA A 1 73 ? 1.050 -8.781 -1.206 1.00 90.25 73 ALA A CA 1
ATOM 614 C C . ALA A 1 73 ? 2.402 -8.861 -0.476 1.00 90.25 73 ALA A C 1
ATOM 616 O O . ALA A 1 73 ? 2.551 -9.666 0.451 1.00 90.25 73 ALA A O 1
ATOM 617 N N . LEU A 1 74 ? 3.359 -7.987 -0.818 1.00 88.94 74 LEU A N 1
ATOM 618 C CA . LEU A 1 74 ? 4.633 -7.859 -0.094 1.00 88.94 74 LEU A CA 1
ATOM 619 C C . LEU A 1 74 ? 4.403 -7.510 1.383 1.00 88.94 74 LEU A C 1
ATOM 621 O O . LEU A 1 74 ? 4.960 -8.160 2.271 1.00 88.94 74 LEU A O 1
ATOM 625 N N . ARG A 1 75 ? 3.529 -6.532 1.655 1.00 90.00 75 ARG A N 1
ATOM 626 C CA . ARG A 1 75 ? 3.156 -6.114 3.015 1.00 90.00 75 ARG A CA 1
ATOM 627 C C . ARG A 1 75 ? 2.589 -7.275 3.831 1.00 90.00 75 ARG A C 1
ATOM 629 O O . ARG A 1 75 ? 3.045 -7.521 4.945 1.00 90.00 75 ARG A O 1
ATOM 636 N N . ARG A 1 76 ? 1.618 -8.012 3.283 1.00 88.75 76 ARG A N 1
ATOM 637 C CA . ARG A 1 76 ? 0.984 -9.157 3.960 1.00 88.75 76 ARG A CA 1
ATOM 638 C C . ARG A 1 76 ? 1.974 -10.285 4.229 1.00 88.75 76 ARG A C 1
ATOM 640 O O . ARG A 1 76 ? 1.935 -10.883 5.303 1.00 88.75 76 ARG A O 1
ATOM 647 N N . LYS A 1 77 ? 2.868 -10.573 3.279 1.00 86.94 77 LYS A N 1
ATOM 648 C CA . LYS A 1 77 ? 3.908 -11.600 3.435 1.00 86.94 77 LYS A CA 1
ATOM 649 C C . LYS A 1 77 ? 4.876 -11.261 4.564 1.00 86.94 77 LYS A C 1
ATOM 651 O O . LYS A 1 77 ? 5.137 -12.130 5.393 1.00 86.94 77 LYS A O 1
ATOM 656 N N . LEU A 1 78 ? 5.337 -10.014 4.634 1.00 85.31 78 LEU A N 1
ATOM 657 C CA . LEU A 1 78 ? 6.188 -9.526 5.721 1.00 85.31 78 LEU A CA 1
ATOM 658 C C . LEU A 1 78 ? 5.505 -9.662 7.085 1.00 85.31 78 LEU A C 1
ATOM 660 O O . LEU A 1 78 ? 6.058 -10.267 7.997 1.00 85.31 78 LEU A O 1
ATOM 664 N N . ILE A 1 79 ? 4.263 -9.193 7.210 1.00 85.88 79 ILE A N 1
ATOM 665 C CA . ILE A 1 79 ? 3.517 -9.298 8.473 1.00 85.88 79 ILE A CA 1
ATOM 666 C C . ILE A 1 79 ? 3.377 -10.768 8.902 1.00 85.88 79 ILE A C 1
ATOM 668 O O . ILE A 1 79 ? 3.643 -11.103 10.053 1.00 85.88 79 ILE A O 1
ATOM 672 N N . LYS A 1 80 ? 3.012 -11.662 7.972 1.00 81.25 80 LYS A N 1
ATOM 673 C CA . LYS A 1 80 ? 2.750 -13.078 8.275 1.00 81.25 80 LYS A CA 1
ATOM 674 C C . LYS A 1 80 ? 4.009 -13.880 8.622 1.00 81.25 80 LYS A C 1
ATOM 676 O O . LYS A 1 80 ? 3.915 -14.813 9.412 1.00 81.25 80 LYS A O 1
ATOM 681 N N . LYS A 1 81 ? 5.152 -13.600 7.986 1.00 74.69 81 LYS A N 1
ATOM 682 C CA . LYS A 1 81 ? 6.354 -14.452 8.082 1.00 74.69 81 LYS A CA 1
ATOM 683 C C . LYS A 1 81 ? 7.484 -13.869 8.921 1.00 74.69 81 LYS A C 1
ATOM 685 O O . LYS A 1 81 ? 8.228 -14.653 9.495 1.00 74.69 81 LYS A O 1
ATOM 690 N N . SER A 1 82 ? 7.616 -12.548 9.012 1.00 68.81 82 SER A N 1
ATOM 691 C CA . SER A 1 82 ? 8.687 -11.913 9.793 1.00 68.81 82 SER A CA 1
ATOM 692 C C . SER A 1 82 ? 8.198 -11.195 11.046 1.00 68.81 82 SER A C 1
ATOM 694 O O . SER A 1 82 ? 8.994 -10.518 11.691 1.00 68.81 82 SER A O 1
ATOM 696 N N . GLY A 1 83 ? 6.902 -11.288 11.381 1.00 69.06 83 GLY A N 1
ATOM 697 C CA . GLY A 1 83 ? 6.320 -10.610 12.548 1.00 69.06 83 GLY A CA 1
ATOM 698 C C . GLY A 1 83 ? 6.483 -9.088 12.503 1.00 69.06 83 GLY A C 1
ATOM 699 O O . GLY A 1 83 ? 6.388 -8.407 13.521 1.00 69.06 83 GLY A O 1
ATOM 700 N N . THR A 1 84 ? 6.784 -8.535 11.326 1.00 72.44 84 THR A N 1
ATOM 701 C CA . THR A 1 84 ? 7.073 -7.113 11.175 1.00 72.44 84 THR A CA 1
ATOM 702 C C . THR A 1 84 ? 5.785 -6.317 11.343 1.00 72.44 84 THR A C 1
ATOM 704 O O . THR A 1 84 ? 4.744 -6.678 10.790 1.00 72.44 84 THR A O 1
ATOM 707 N N . ARG A 1 85 ? 5.852 -5.208 12.090 1.00 77.44 85 ARG A N 1
ATOM 708 C CA . ARG A 1 85 ? 4.722 -4.288 12.265 1.00 77.44 85 ARG A CA 1
ATOM 709 C C . ARG A 1 85 ? 4.177 -3.847 10.903 1.00 77.44 85 ARG A C 1
ATOM 711 O O . ARG A 1 85 ? 4.951 -3.587 9.983 1.00 77.44 85 ARG A O 1
ATOM 718 N N . ARG A 1 86 ? 2.847 -3.718 10.782 1.00 79.00 86 ARG A N 1
ATOM 719 C CA . ARG A 1 86 ? 2.192 -3.191 9.570 1.00 79.00 86 ARG A CA 1
ATOM 720 C C . ARG A 1 86 ? 2.814 -1.839 9.206 1.00 79.00 86 ARG A C 1
ATOM 722 O O . ARG A 1 86 ? 2.688 -0.875 9.955 1.00 79.00 86 ARG A O 1
ATOM 729 N N . MET A 1 87 ? 3.495 -1.795 8.063 1.00 83.12 87 MET A N 1
ATOM 730 C CA . MET A 1 87 ? 4.098 -0.581 7.512 1.00 83.12 87 MET A CA 1
ATOM 731 C C . MET A 1 87 ? 3.117 0.137 6.583 1.00 83.12 87 MET A C 1
ATOM 733 O O . MET A 1 87 ? 2.320 -0.501 5.885 1.00 83.12 87 MET A O 1
ATOM 737 N N . GLN A 1 88 ? 3.212 1.467 6.544 1.00 85.75 88 GLN A N 1
ATOM 738 C CA . GLN A 1 88 ? 2.549 2.272 5.520 1.00 85.75 88 GLN A CA 1
ATOM 739 C C . GLN A 1 88 ? 3.121 1.935 4.139 1.00 85.75 88 GLN A C 1
ATOM 741 O O . GLN A 1 88 ? 4.303 1.598 4.004 1.00 85.75 88 GLN A O 1
ATOM 746 N N . LEU A 1 89 ? 2.280 2.022 3.104 1.00 87.38 89 LEU A N 1
ATOM 747 C CA . LEU A 1 89 ? 2.684 1.669 1.742 1.00 87.38 89 LEU A CA 1
ATOM 748 C C . LEU A 1 89 ? 3.813 2.562 1.218 1.00 87.38 89 LEU A C 1
ATOM 750 O O . LEU A 1 89 ? 4.681 2.070 0.501 1.00 87.38 89 LEU A O 1
ATOM 754 N N . ASP A 1 90 ? 3.857 3.836 1.613 1.00 88.50 90 ASP A N 1
ATOM 755 C CA . ASP A 1 90 ? 4.949 4.727 1.212 1.00 88.50 90 ASP A CA 1
ATOM 756 C C . ASP A 1 90 ? 6.287 4.319 1.842 1.00 88.50 90 ASP A C 1
ATOM 758 O O . ASP A 1 90 ? 7.287 4.190 1.139 1.00 88.50 90 ASP A O 1
ATOM 762 N N . THR A 1 91 ? 6.303 3.983 3.136 1.00 88.75 91 THR A N 1
ATOM 763 C CA . THR A 1 91 ? 7.507 3.454 3.797 1.00 88.75 91 THR A CA 1
ATOM 764 C C . THR A 1 91 ? 7.965 2.150 3.153 1.00 88.75 91 THR A C 1
ATOM 766 O O . THR A 1 91 ? 9.162 1.939 2.958 1.00 88.75 91 THR A O 1
ATOM 769 N N . LEU A 1 92 ? 7.021 1.273 2.798 1.00 89.31 92 LEU A N 1
ATOM 770 C CA . LEU A 1 92 ? 7.324 0.028 2.099 1.00 89.31 92 LEU A CA 1
ATOM 771 C C . LEU A 1 92 ? 7.958 0.308 0.729 1.00 89.31 92 LEU A C 1
ATOM 773 O O . LEU A 1 92 ? 8.977 -0.292 0.392 1.00 89.31 92 LEU A O 1
ATOM 777 N N . ARG A 1 93 ? 7.409 1.269 -0.024 1.00 88.94 93 ARG A N 1
ATOM 778 C CA . ARG A 1 93 ? 7.954 1.713 -1.313 1.00 88.94 93 ARG A CA 1
ATOM 779 C C . ARG A 1 93 ? 9.375 2.240 -1.153 1.00 88.94 93 ARG A C 1
ATOM 781 O O . ARG A 1 93 ? 10.244 1.850 -1.924 1.00 88.94 93 ARG A O 1
ATOM 788 N N . LEU A 1 94 ? 9.629 3.080 -0.153 1.00 89.06 94 LEU A N 1
ATOM 789 C CA . LEU A 1 94 ? 10.957 3.639 0.099 1.00 89.06 94 LEU A CA 1
ATOM 790 C C . LEU A 1 94 ? 11.984 2.570 0.493 1.00 89.06 94 LEU A C 1
ATOM 792 O O . LEU A 1 94 ? 13.120 2.628 0.040 1.00 89.06 94 LEU A O 1
ATOM 796 N N . ARG A 1 95 ? 11.591 1.582 1.304 1.00 87.56 95 ARG A N 1
ATOM 797 C CA . ARG A 1 95 ? 12.517 0.553 1.806 1.00 87.56 95 ARG A CA 1
ATOM 798 C C . ARG A 1 95 ? 12.748 -0.622 0.855 1.00 87.56 95 ARG A C 1
ATOM 800 O O . ARG A 1 95 ? 13.761 -1.297 1.001 1.00 87.56 95 ARG A O 1
ATOM 807 N N . LEU A 1 96 ? 11.830 -0.887 -0.079 1.00 86.62 96 LEU A N 1
ATOM 808 C CA . LEU A 1 96 ? 11.916 -2.042 -0.986 1.00 86.62 96 LEU A CA 1
ATOM 809 C C . LEU A 1 96 ? 12.029 -1.686 -2.463 1.00 86.62 96 LEU A C 1
ATOM 811 O O . LEU A 1 96 ? 12.668 -2.413 -3.208 1.00 86.62 96 LEU A O 1
ATOM 815 N N . ILE A 1 97 ? 11.396 -0.606 -2.912 1.00 87.69 97 ILE A N 1
ATOM 816 C CA . ILE A 1 97 ? 11.331 -0.281 -4.343 1.00 87.69 97 ILE A CA 1
ATOM 817 C C . ILE A 1 97 ? 12.300 0.847 -4.679 1.00 87.69 97 ILE A C 1
ATOM 819 O O . ILE A 1 97 ? 13.059 0.757 -5.638 1.00 87.69 97 ILE A O 1
ATOM 823 N N . LYS A 1 98 ? 12.315 1.910 -3.870 1.00 88.19 98 LYS A N 1
ATOM 824 C CA . LYS A 1 98 ? 13.187 3.072 -4.061 1.00 88.19 98 LYS A CA 1
ATOM 825 C C . LYS A 1 98 ? 14.539 2.857 -3.376 1.00 88.19 98 LYS A C 1
ATOM 827 O O . LYS A 1 98 ? 14.928 3.620 -2.496 1.00 88.19 98 LYS A O 1
ATOM 832 N N . ILE A 1 99 ? 15.241 1.805 -3.781 1.00 89.25 99 ILE A N 1
ATOM 833 C CA . ILE A 1 99 ? 16.564 1.452 -3.261 1.00 89.25 99 ILE A CA 1
ATOM 834 C C . ILE A 1 99 ? 17.606 1.407 -4.378 1.00 89.25 99 ILE A C 1
ATOM 836 O O . ILE A 1 99 ? 17.290 1.125 -5.531 1.00 89.25 99 ILE A O 1
ATOM 840 N N . GLY A 1 100 ? 18.862 1.670 -4.022 1.00 87.50 100 GLY A N 1
ATOM 841 C CA . GLY A 1 100 ? 20.002 1.472 -4.912 1.00 87.50 100 GLY A CA 1
ATOM 842 C C . GLY A 1 100 ? 20.557 0.054 -4.794 1.00 87.50 100 GLY A C 1
ATOM 843 O O . GLY A 1 100 ? 20.718 -0.465 -3.688 1.00 87.50 100 GLY A O 1
ATOM 844 N N . GLY A 1 101 ? 20.876 -0.561 -5.929 1.00 89.44 101 GLY A N 1
ATOM 845 C CA . GLY A 1 101 ? 21.505 -1.876 -5.998 1.00 89.44 101 GLY A CA 1
ATOM 846 C C . GLY A 1 101 ? 21.946 -2.207 -7.419 1.00 89.44 101 GLY A C 1
ATOM 847 O O . GLY A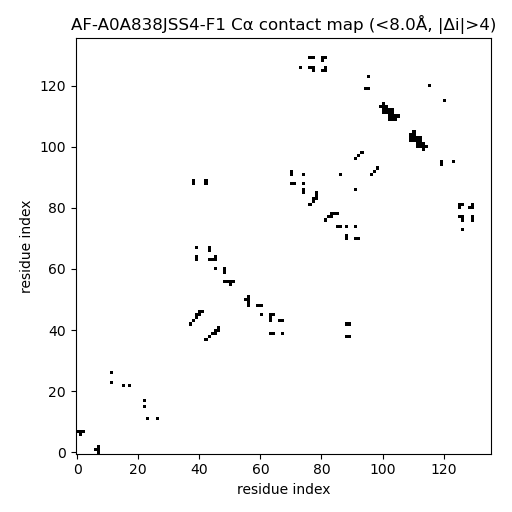 1 101 ? 21.447 -1.631 -8.384 1.00 89.44 101 GLY A O 1
ATOM 848 N N . ARG A 1 102 ? 22.882 -3.146 -7.563 1.00 90.50 102 ARG A N 1
ATOM 849 C CA . ARG A 1 102 ? 23.298 -3.656 -8.873 1.00 90.50 102 ARG A CA 1
ATOM 850 C C 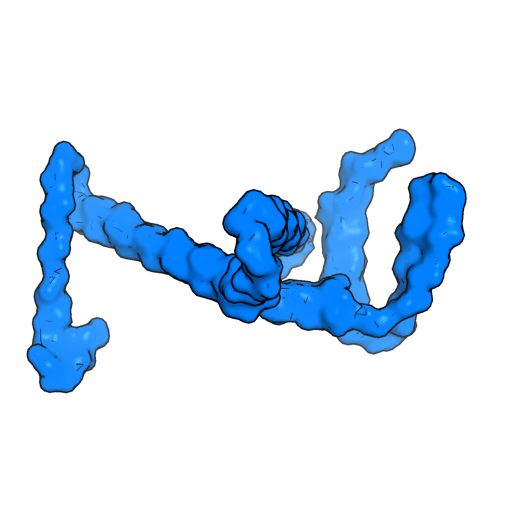. ARG A 1 102 ? 22.370 -4.794 -9.283 1.00 90.50 102 ARG A C 1
ATOM 852 O O . ARG A 1 102 ? 22.345 -5.838 -8.633 1.00 90.50 102 ARG A O 1
ATOM 859 N N . VAL A 1 103 ? 21.641 -4.608 -10.376 1.00 91.19 103 VAL A N 1
ATOM 860 C CA . VAL A 1 103 ? 20.801 -5.651 -10.974 1.00 91.19 103 VAL A CA 1
ATOM 861 C C . VAL A 1 103 ? 21.627 -6.427 -11.995 1.00 91.19 103 VAL A C 1
ATOM 863 O O . VAL A 1 103 ? 22.303 -5.839 -12.837 1.00 91.19 103 VAL A O 1
ATOM 866 N N . ARG A 1 104 ? 21.610 -7.756 -11.897 1.00 94.19 104 ARG A N 1
ATOM 867 C CA . ARG A 1 104 ? 22.188 -8.663 -12.887 1.00 94.19 104 ARG A CA 1
ATOM 868 C C . ARG A 1 104 ? 21.094 -9.584 -13.391 1.00 94.19 104 ARG A C 1
ATOM 870 O O . ARG A 1 104 ? 20.558 -10.386 -12.629 1.00 94.19 104 ARG A O 1
ATOM 877 N N . GLU A 1 105 ? 20.802 -9.487 -14.673 1.00 94.19 105 GLU A N 1
ATOM 878 C CA . GLU A 1 105 ? 19.871 -10.379 -15.350 1.00 94.19 105 GLU A CA 1
ATOM 879 C C . GLU A 1 105 ? 20.635 -11.607 -15.854 1.00 94.19 105 GLU A C 1
ATOM 881 O O . GLU A 1 105 ? 21.723 -11.509 -16.421 1.00 94.19 105 GLU A O 1
ATOM 886 N N . LEU A 1 106 ? 20.105 -12.786 -15.554 1.00 91.94 106 LEU A N 1
ATOM 887 C CA . LEU A 1 106 ? 20.572 -14.079 -16.037 1.00 91.94 106 LEU A CA 1
ATOM 888 C C . LEU A 1 106 ? 19.409 -14.751 -16.772 1.00 91.94 106 LEU A C 1
ATOM 890 O O . LEU A 1 106 ? 18.253 -14.436 -16.505 1.00 91.94 106 LEU A O 1
ATOM 894 N N . MET A 1 107 ? 19.703 -15.751 -17.607 1.00 91.62 107 MET A N 1
ATOM 895 C CA . MET A 1 107 ? 18.703 -16.425 -18.455 1.00 91.62 107 MET A CA 1
ATOM 896 C C . MET A 1 107 ? 17.419 -16.862 -17.733 1.00 91.62 107 MET A C 1
ATOM 898 O O . MET A 1 107 ? 16.349 -16.828 -18.323 1.00 91.62 107 MET A O 1
ATOM 902 N N . ARG A 1 108 ? 17.514 -17.280 -16.464 1.00 92.00 108 ARG A N 1
ATOM 903 C CA . ARG A 1 108 ? 16.363 -17.756 -15.673 1.00 92.00 108 ARG A CA 1
ATOM 904 C C . ARG A 1 108 ? 16.060 -16.912 -14.437 1.00 92.00 108 ARG A C 1
ATOM 906 O O . ARG A 1 108 ? 15.148 -17.247 -13.690 1.00 92.00 108 ARG A O 1
ATOM 913 N N . LYS A 1 109 ? 16.863 -15.885 -14.141 1.00 87.88 109 LYS A N 1
ATOM 914 C CA . LYS A 1 109 ? 16.768 -15.177 -12.857 1.00 87.88 109 LYS A CA 1
ATOM 915 C C . LYS A 1 109 ? 17.300 -13.759 -12.919 1.00 87.88 109 LYS A C 1
ATOM 917 O 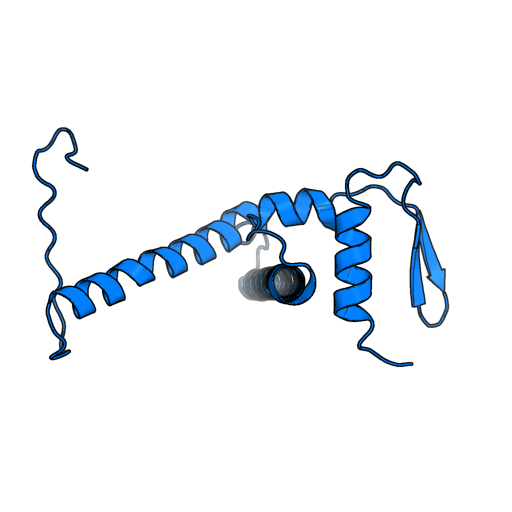O . LYS A 1 109 ? 18.330 -13.498 -13.528 1.00 87.88 109 LYS A O 1
ATOM 922 N N . VAL A 1 110 ? 16.659 -12.878 -12.167 1.00 88.75 110 VAL A N 1
ATOM 923 C CA . VAL A 1 110 ? 17.164 -11.535 -11.883 1.00 88.75 110 VAL A CA 1
ATOM 924 C C . VAL A 1 110 ? 17.792 -11.556 -10.494 1.00 88.75 110 VAL A C 1
ATOM 926 O O . VAL A 1 110 ? 17.136 -11.898 -9.511 1.00 88.75 110 VAL A O 1
ATOM 929 N N . ARG A 1 111 ? 19.083 -11.230 -10.397 1.00 87.38 111 ARG A N 1
ATOM 930 C CA . ARG A 1 111 ? 19.802 -11.124 -9.124 1.00 87.38 111 ARG A CA 1
ATOM 931 C C . ARG A 1 111 ? 20.010 -9.653 -8.784 1.00 87.38 111 ARG A C 1
ATOM 933 O O . ARG A 1 111 ? 20.656 -8.927 -9.532 1.00 87.38 111 ARG A O 1
ATOM 940 N N . MET A 1 112 ? 19.511 -9.235 -7.626 1.00 85.75 112 MET A N 1
ATOM 941 C CA . MET A 1 112 ? 19.771 -7.906 -7.075 1.00 85.75 112 MET A CA 1
ATOM 942 C C . MET A 1 112 ? 20.886 -7.990 -6.032 1.00 85.75 112 MET A C 1
ATOM 944 O O . MET A 1 112 ? 20.792 -8.750 -5.071 1.00 85.75 112 MET A O 1
ATOM 948 N N . HIS A 1 113 ? 21.949 -7.217 -6.232 1.00 87.62 113 HIS A N 1
A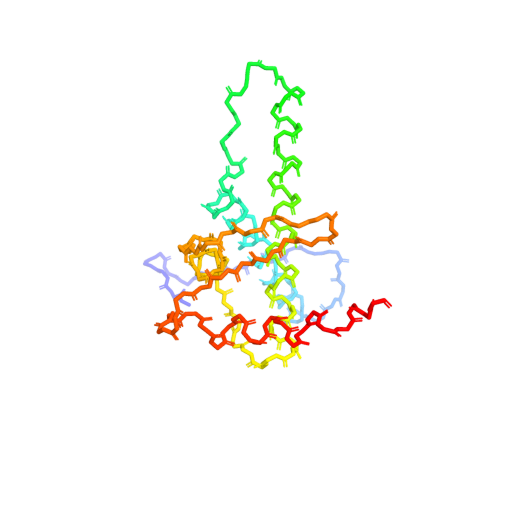TOM 949 C CA . HIS A 1 113 ? 23.045 -7.052 -5.286 1.00 87.62 113 HIS A CA 1
ATOM 950 C C . HIS A 1 113 ? 22.875 -5.724 -4.549 1.00 87.62 113 HIS A C 1
ATOM 952 O O . HIS A 1 113 ? 22.896 -4.659 -5.168 1.00 87.62 113 HIS A O 1
ATOM 958 N N . LEU A 1 114 ? 22.717 -5.791 -3.231 1.00 88.06 114 LEU A N 1
ATOM 959 C CA . LEU A 1 114 ? 22.645 -4.623 -2.355 1.00 88.06 114 LEU A CA 1
ATOM 960 C C . LEU A 1 114 ? 23.990 -4.421 -1.648 1.00 88.06 114 LEU A C 1
ATOM 962 O O . LEU A 1 114 ? 24.780 -5.3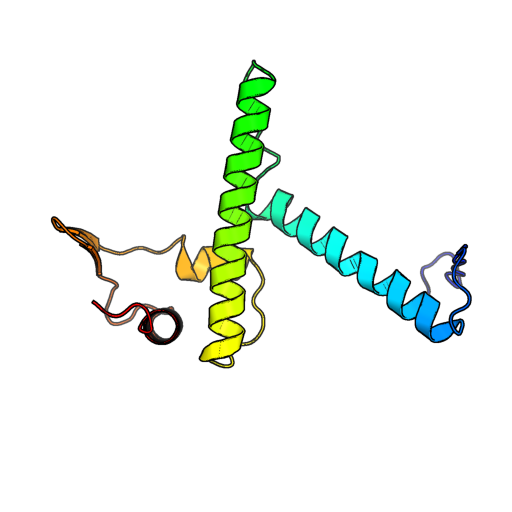59 -1.537 1.00 88.06 114 LEU A O 1
ATOM 966 N N . ALA A 1 115 ? 24.250 -3.200 -1.176 1.00 87.00 115 ALA A N 1
ATOM 967 C CA . ALA A 1 115 ? 25.425 -2.919 -0.353 1.00 87.00 115 ALA A CA 1
ATOM 968 C C . ALA A 1 115 ? 25.405 -3.772 0.929 1.00 87.00 115 ALA A C 1
ATOM 970 O O . ALA A 1 115 ? 24.337 -4.020 1.491 1.00 87.00 115 ALA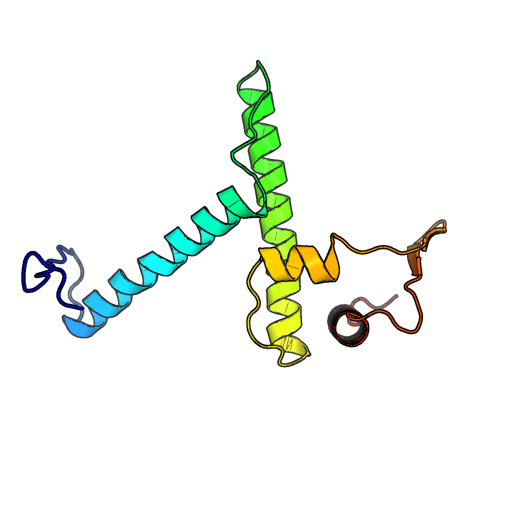 A O 1
ATOM 971 N N . SER A 1 116 ? 26.576 -4.189 1.416 1.00 84.81 116 SER A N 1
ATOM 972 C CA . SER A 1 116 ? 26.694 -5.002 2.637 1.00 84.81 116 SER A CA 1
ATOM 973 C C . SER A 1 116 ? 26.128 -4.299 3.874 1.00 84.81 116 SER A C 1
ATOM 975 O O . SER A 1 116 ? 25.514 -4.950 4.707 1.00 84.81 116 SER A O 1
ATOM 977 N N . GLY A 1 117 ? 26.270 -2.973 3.961 1.00 84.62 117 GLY A N 1
ATOM 978 C CA . GLY A 1 117 ? 25.682 -2.135 5.013 1.00 84.62 117 GLY A CA 1
ATOM 979 C C . GLY A 1 117 ? 24.294 -1.575 4.684 1.00 84.62 117 GLY A C 1
ATOM 980 O O . GLY A 1 117 ? 23.930 -0.517 5.193 1.00 84.62 117 GLY A O 1
ATOM 981 N N . HIS A 1 118 ? 23.532 -2.194 3.774 1.00 84.75 118 HIS A N 1
ATOM 982 C CA . HIS A 1 118 ? 22.239 -1.648 3.356 1.00 84.75 118 HIS A CA 1
ATOM 983 C C . HIS A 1 118 ? 21.233 -1.615 4.528 1.00 84.75 118 HIS A C 1
ATOM 985 O O . HIS A 1 118 ? 20.932 -2.661 5.105 1.00 84.75 118 HIS A O 1
ATOM 991 N N . PRO A 1 119 ? 20.610 -0.461 4.840 1.00 83.31 119 PRO A N 1
ATOM 992 C CA . PRO A 1 119 ? 19.720 -0.325 6.000 1.00 83.31 119 PRO A CA 1
ATOM 993 C C . PRO A 1 119 ? 18.461 -1.207 5.928 1.00 83.31 119 PRO A C 1
ATOM 995 O O . PRO A 1 119 ? 17.853 -1.513 6.950 1.00 83.31 119 PRO A O 1
ATOM 998 N N . GLY A 1 120 ? 18.054 -1.636 4.729 1.00 83.69 120 GLY A N 1
ATOM 999 C CA . GLY A 1 120 ? 16.944 -2.568 4.517 1.00 83.69 120 GLY A CA 1
ATOM 1000 C C . GLY A 1 120 ? 17.331 -4.051 4.545 1.00 83.69 120 GLY A C 1
ATOM 1001 O O . GLY A 1 120 ? 16.496 -4.881 4.198 1.00 83.69 120 GLY A O 1
ATOM 1002 N N . GLN A 1 121 ? 18.568 -4.416 4.903 1.00 84.69 121 GLN A N 1
ATOM 1003 C CA . GLN A 1 121 ? 19.068 -5.794 4.799 1.00 84.69 121 GLN A CA 1
ATOM 1004 C C . GLN A 1 121 ? 18.177 -6.807 5.538 1.00 84.69 121 GLN A C 1
ATOM 1006 O O . GLN A 1 121 ? 17.799 -7.830 4.967 1.00 84.69 121 GLN A O 1
ATOM 1011 N N . SER A 1 122 ? 17.773 -6.504 6.773 1.00 85.19 122 SER A N 1
ATOM 1012 C CA . SER A 1 122 ? 16.871 -7.358 7.561 1.00 85.19 122 SER A CA 1
ATOM 1013 C C . SER A 1 122 ? 15.519 -7.577 6.873 1.00 85.19 122 SER A C 1
ATOM 1015 O O . SER A 1 122 ? 14.998 -8.692 6.862 1.00 85.19 122 SER A O 1
ATOM 1017 N N . LEU A 1 123 ? 14.981 -6.537 6.231 1.00 86.19 123 LEU A N 1
ATOM 1018 C CA . LEU A 1 123 ? 13.718 -6.586 5.496 1.00 86.19 123 LEU A CA 1
ATOM 1019 C C . LEU A 1 123 ? 13.828 -7.456 4.234 1.00 86.19 123 LEU A C 1
ATOM 1021 O O . LEU A 1 123 ? 12.930 -8.244 3.942 1.00 86.19 123 LEU A O 1
ATOM 1025 N N . TRP A 1 124 ? 14.945 -7.361 3.512 1.00 86.06 124 TRP A N 1
ATOM 1026 C CA . TRP A 1 124 ? 15.222 -8.202 2.347 1.00 86.06 124 TRP A CA 1
ATOM 1027 C C . TRP A 1 124 ? 15.462 -9.666 2.716 1.00 86.06 124 TRP A C 1
ATOM 1029 O O . TRP A 1 124 ? 14.992 -10.556 2.006 1.00 86.06 124 TRP A O 1
ATOM 1039 N N . HIS A 1 125 ? 16.119 -9.943 3.845 1.00 85.44 125 HIS A N 1
ATOM 1040 C CA . HIS A 1 125 ? 16.229 -11.307 4.365 1.00 85.44 125 HIS A CA 1
ATOM 1041 C C . HIS A 1 125 ? 14.864 -11.871 4.765 1.00 85.44 125 HIS A C 1
ATOM 1043 O O . HIS A 1 125 ? 14.532 -12.987 4.368 1.00 85.44 125 HIS A O 1
ATOM 1049 N N . ALA A 1 126 ? 14.047 -11.085 5.470 1.00 85.50 126 ALA A N 1
ATOM 1050 C CA . ALA A 1 126 ? 12.677 -11.449 5.817 1.00 85.50 126 ALA A CA 1
ATOM 1051 C C . ALA A 1 126 ? 11.830 -11.773 4.577 1.00 85.50 126 ALA A C 1
ATOM 1053 O O . ALA A 1 126 ? 11.142 -12.793 4.547 1.00 85.50 126 ALA A O 1
ATOM 1054 N N . LEU A 1 127 ? 11.918 -10.954 3.524 1.00 85.62 127 LEU A N 1
ATOM 1055 C CA . LEU A 1 127 ? 11.249 -11.223 2.250 1.00 85.62 127 LEU A CA 1
ATOM 1056 C C . LEU A 1 127 ? 11.779 -12.481 1.578 1.00 85.62 127 LEU A C 1
ATOM 1058 O O . LEU A 1 127 ? 10.983 -13.318 1.162 1.00 85.62 127 LEU A O 1
ATOM 1062 N N . SER A 1 128 ? 13.101 -12.647 1.496 1.00 84.00 128 SER A N 1
ATOM 1063 C CA . SER A 1 128 ? 13.700 -13.850 0.917 1.00 84.00 128 SER A CA 1
ATOM 1064 C C . SER A 1 128 ? 13.167 -15.099 1.614 1.00 84.00 128 SER A C 1
ATOM 1066 O O . SER A 1 128 ? 12.697 -16.008 0.941 1.00 84.00 128 SER A O 1
ATOM 1068 N N . LEU A 1 129 ? 13.134 -15.121 2.948 1.00 82.94 129 LEU A N 1
ATOM 1069 C CA . LEU A 1 129 ? 12.556 -16.226 3.717 1.00 82.94 129 LEU A CA 1
ATOM 1070 C C . LEU A 1 129 ? 11.048 -16.392 3.465 1.00 82.94 129 LEU A C 1
ATOM 1072 O O . LEU A 1 129 ? 10.567 -17.515 3.331 1.00 82.94 129 LEU A O 1
ATOM 1076 N N . ALA A 1 130 ? 10.296 -15.295 3.347 1.00 81.00 130 ALA A N 1
ATOM 1077 C CA . ALA A 1 130 ? 8.858 -15.334 3.077 1.00 81.00 130 ALA A CA 1
ATOM 1078 C C . ALA A 1 130 ? 8.503 -15.860 1.670 1.00 81.00 130 ALA A C 1
ATOM 1080 O O . ALA A 1 130 ? 7.399 -16.388 1.480 1.00 81.00 130 ALA A O 1
ATOM 1081 N N . PHE A 1 131 ? 9.415 -15.712 0.701 1.00 77.44 131 PHE A N 1
ATOM 1082 C CA . PHE A 1 131 ? 9.262 -16.143 -0.694 1.00 77.44 131 PHE A CA 1
ATOM 1083 C C . PHE A 1 131 ? 10.008 -17.439 -1.045 1.00 77.44 131 PHE A C 1
ATOM 1085 O O . PHE A 1 131 ? 9.650 -18.068 -2.034 1.00 77.44 131 PHE A O 1
ATOM 1092 N N . ARG A 1 132 ? 10.951 -17.909 -0.214 1.00 66.88 132 ARG A N 1
ATOM 1093 C CA . ARG A 1 132 ? 11.675 -19.196 -0.358 1.00 66.88 132 ARG A CA 1
ATOM 1094 C C . ARG A 1 132 ? 10.789 -20.456 -0.350 1.00 66.88 132 ARG A C 1
ATOM 1096 O O . ARG A 1 132 ? 11.316 -21.553 -0.439 1.00 66.88 132 ARG A O 1
ATOM 1103 N N . GLY A 1 133 ? 9.464 -20.312 -0.268 1.00 51.88 133 GLY A N 1
ATOM 1104 C CA . GLY A 1 133 ? 8.504 -21.386 -0.549 1.00 51.88 133 GLY A CA 1
ATOM 1105 C C . GLY A 1 133 ? 8.190 -21.592 -2.038 1.00 51.88 133 GLY A C 1
ATOM 1106 O O . GLY A 1 133 ? 7.365 -22.440 -2.354 1.00 51.88 133 GLY A O 1
ATOM 1107 N N . VAL A 1 134 ? 8.795 -20.823 -2.950 1.00 45.22 134 VAL A N 1
ATOM 1108 C CA . VAL A 1 134 ? 8.804 -21.149 -4.383 1.00 45.22 134 VAL A CA 1
ATOM 1109 C C . VAL A 1 134 ? 10.030 -22.028 -4.617 1.00 45.22 134 VAL A C 1
ATOM 1111 O O . VAL A 1 134 ? 11.130 -21.519 -4.825 1.00 45.22 134 VAL A O 1
ATOM 1114 N N . HIS A 1 135 ? 9.842 -23.337 -4.433 1.00 34.12 135 HIS A N 1
ATOM 1115 C CA . HIS A 1 135 ? 10.835 -24.350 -4.775 1.00 34.12 135 HIS A CA 1
ATOM 1116 C C . HIS A 1 135 ? 11.187 -24.265 -6.266 1.00 34.12 135 HIS A C 1
ATOM 1118 O O . HIS A 1 135 ? 10.342 -23.896 -7.084 1.00 34.12 135 HIS A O 1
ATOM 1124 N N . GLU A 1 136 ? 12.458 -24.550 -6.555 1.00 33.25 136 GLU A N 1
ATOM 1125 C CA . GLU A 1 136 ? 12.988 -24.800 -7.901 1.00 33.25 136 GLU A CA 1
ATOM 1126 C C . GLU A 1 136 ? 12.179 -25.847 -8.674 1.00 33.25 136 GLU A C 1
ATOM 1128 O O . GLU A 1 136 ? 11.642 -26.776 -8.027 1.00 33.25 136 GLU A O 1
#

Secondary structure (DSSP, 8-state):
--BTTB--------S--S-HHHHHHHHHTHHHHHHHHHHHHHTS-TT----SSHHHHHHHHHHHHHHHHHHHHHHHHHHHHH------HHHHIIIIIS---EEEEETTEEEEEPPTT-TTHHHHHHHHHHHTTS--

pLDDT: mean 85.37, std 11.93, range [33.25, 96.94]

Sequence (136 aa):
EAMEQGTNRRFVVTTRDDEPKALYEFYARRGESENWIKDFKLVIKADRLSCMRFFANQFRLLLHAAAYWLMDALRRKLIKKSGTRRMQLDTLRLRLIKIGGRVRELMRKVRMHLASGHPGQSLWHALSLAFRGVHE

Mean predicted aligned error: 8.04 Å

Solvent-accessible surface area (backbone atoms only — not comparable to full-atom values): 8412 Å² total; per-residue (Å²): 128,72,51,99,90,44,79,78,82,80,86,85,88,74,96,68,90,61,59,71,66,61,47,50,54,57,57,56,54,51,56,56,57,53,50,51,51,46,46,43,40,72,63,64,42,47,73,75,62,80,56,94,46,69,69,59,30,52,52,50,42,50,52,34,51,52,53,49,51,54,52,49,51,53,52,51,43,37,38,74,65,56,71,42,75,92,71,56,69,55,60,49,39,50,61,69,66,66,62,81,62,53,76,44,81,49,100,90,47,78,46,78,45,64,60,94,84,41,91,45,48,69,59,53,50,41,45,50,63,57,52,62,79,66,73,132